Protein AF-A0A2G6D2Z8-F1 (afdb_monomer_lite)

Secondary structure (DSSP, 8-state):
----------HHHHHHHHHHHHHHSS-TT---GGGGGGGGGSEEEEEE-TTS-EEEEEEEEEEETTEEEEEEEEE-TTS-EEEEEEEES--

Structure (mmCIF, N/CA/C/O backbone):
data_AF-A0A2G6D2Z8-F1
#
_entry.id   AF-A0A2G6D2Z8-F1
#
loop_
_atom_site.group_PDB
_atom_site.id
_atom_site.type_symbol
_atom_site.label_atom_id
_atom_site.label_alt_id
_atom_site.label_comp_id
_atom_site.label_asym_id
_atom_site.label_entity_id
_atom_site.label_seq_id
_atom_site.pdbx_PDB_ins_code
_atom_site.Cartn_x
_atom_site.Cartn_y
_atom_site.Cartn_z
_atom_site.occupancy
_atom_site.B_iso_or_equiv
_atom_site.auth_seq_id
_atom_site.auth_comp_id
_atom_site.auth_asym_id
_atom_site.auth_atom_id
_atom_site.pdbx_PDB_model_num
ATOM 1 N N . MET A 1 1 ? -36.574 35.821 17.835 1.00 34.34 1 MET A N 1
ATOM 2 C CA . MET A 1 1 ? -36.482 34.388 18.188 1.00 34.34 1 MET A CA 1
ATOM 3 C C . MET A 1 1 ? -36.006 33.615 16.961 1.00 34.34 1 MET A C 1
ATOM 5 O O . MET A 1 1 ? -36.637 33.731 15.923 1.00 34.34 1 MET A O 1
ATOM 9 N N . LEU A 1 2 ? -34.903 32.880 17.145 1.00 36.25 2 LEU A N 1
ATOM 10 C CA . LEU A 1 2 ? -34.257 31.831 16.333 1.00 36.25 2 LEU A CA 1
ATOM 11 C C . LEU A 1 2 ? -33.599 32.122 14.959 1.00 36.25 2 LEU A C 1
ATOM 13 O O . LEU A 1 2 ? -34.236 32.335 13.935 1.00 36.25 2 LEU A O 1
ATOM 17 N N . GLU A 1 3 ? -32.272 31.977 14.992 1.00 58.97 3 GLU A N 1
ATOM 18 C CA . GLU A 1 3 ? -31.264 31.837 13.935 1.00 58.97 3 GLU A CA 1
ATOM 19 C C . GLU A 1 3 ? -31.284 30.434 13.295 1.00 58.97 3 GLU A C 1
ATOM 21 O O . GLU A 1 3 ? -31.347 29.456 14.035 1.00 58.97 3 GLU A O 1
ATOM 26 N N . LEU A 1 4 ? -31.082 30.294 11.972 1.00 41.31 4 LEU A N 1
ATOM 27 C CA . LEU A 1 4 ? -30.510 29.064 11.384 1.00 41.31 4 LEU A CA 1
ATOM 28 C C . LEU A 1 4 ? -29.560 29.356 10.204 1.00 41.31 4 LEU A C 1
ATOM 30 O O . LEU A 1 4 ? -29.898 29.321 9.023 1.00 41.31 4 LEU A O 1
ATOM 34 N N . ARG A 1 5 ? -28.305 29.585 10.587 1.00 66.81 5 ARG A N 1
ATOM 35 C CA . ARG A 1 5 ? -27.062 29.580 9.807 1.00 66.81 5 ARG A CA 1
ATOM 36 C C . ARG A 1 5 ? -26.878 28.286 8.993 1.00 66.81 5 ARG A C 1
ATOM 38 O O . ARG A 1 5 ? -26.775 27.217 9.586 1.00 66.81 5 ARG A O 1
ATOM 45 N N . LYS A 1 6 ? -26.695 28.364 7.663 1.00 44.25 6 LYS A N 1
ATOM 46 C CA . LYS A 1 6 ? -26.074 27.277 6.862 1.00 44.25 6 LYS A CA 1
ATOM 47 C C . LYS A 1 6 ? -25.191 27.793 5.713 1.00 44.25 6 LYS A C 1
ATOM 49 O O . LYS A 1 6 ? -25.666 28.204 4.661 1.00 44.25 6 LYS A O 1
ATOM 54 N N . ARG A 1 7 ? -23.872 27.685 5.894 1.00 50.31 7 ARG A N 1
ATOM 55 C CA . ARG A 1 7 ? -22.829 27.556 4.850 1.00 50.31 7 ARG A CA 1
ATOM 56 C C . ARG A 1 7 ? -21.739 26.621 5.421 1.00 50.31 7 ARG A C 1
ATOM 58 O O . ARG A 1 7 ? -21.563 26.671 6.637 1.00 50.31 7 ARG A O 1
ATOM 65 N N . PRO A 1 8 ? -20.994 25.815 4.619 1.00 52.25 8 PRO A N 1
ATOM 66 C CA . PRO A 1 8 ? -20.378 26.288 3.374 1.00 52.25 8 PRO A CA 1
ATOM 67 C C . PRO A 1 8 ? -20.251 25.307 2.183 1.00 52.25 8 PRO A C 1
ATOM 69 O O . PRO A 1 8 ? -20.058 24.102 2.314 1.00 52.25 8 PRO A O 1
ATOM 72 N N . ARG A 1 9 ? -20.193 25.901 0.981 1.00 55.06 9 ARG A N 1
ATOM 73 C CA . ARG A 1 9 ? -19.667 25.322 -0.270 1.00 55.06 9 ARG A CA 1
ATOM 74 C C . ARG A 1 9 ? -18.138 25.098 -0.173 1.00 55.06 9 ARG A C 1
ATOM 76 O O . ARG A 1 9 ? -17.382 25.833 -0.795 1.00 55.06 9 ARG A O 1
ATOM 83 N N . LYS A 1 10 ? -17.657 24.148 0.643 1.00 50.25 10 LYS A N 1
ATOM 84 C CA . LYS A 1 10 ? -16.206 23.836 0.782 1.00 50.25 10 LYS A CA 1
ATOM 85 C C . LYS A 1 10 ? -15.774 22.451 0.272 1.00 50.25 10 LYS A C 1
ATOM 87 O O . LYS A 1 10 ? -14.582 22.218 0.127 1.00 50.25 10 LYS A O 1
ATOM 92 N N . SER A 1 11 ? -16.714 21.566 -0.057 1.00 59.44 11 SER A N 1
ATOM 93 C CA . SER A 1 11 ? -16.426 20.160 -0.397 1.00 59.44 11 SER A CA 1
ATOM 94 C C . SER A 1 11 ? -15.810 19.963 -1.798 1.00 59.44 11 SER A C 1
ATOM 96 O O . SER A 1 11 ? -14.798 19.283 -1.951 1.00 59.44 11 SER A O 1
ATOM 98 N N . TRP A 1 12 ? -16.347 20.624 -2.827 1.00 53.91 12 TRP A N 1
ATOM 99 C CA . TRP A 1 12 ? -15.956 20.369 -4.223 1.00 53.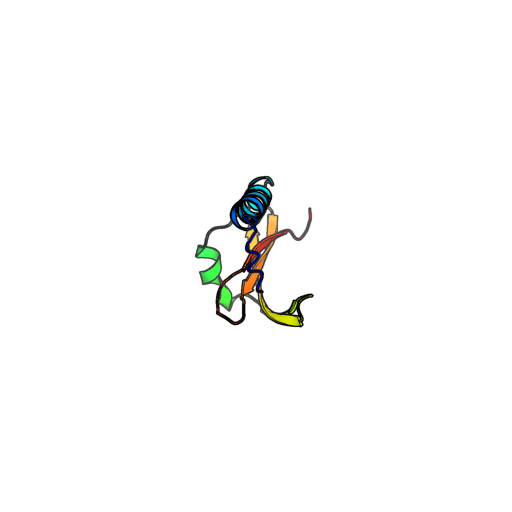91 12 TRP A CA 1
ATOM 100 C C . TRP A 1 12 ? -14.542 20.844 -4.583 1.00 53.91 12 TRP A C 1
ATOM 102 O O . TRP A 1 12 ? -13.785 20.119 -5.224 1.00 53.91 12 TRP A O 1
ATOM 112 N N . LEU A 1 13 ? -14.155 22.040 -4.131 1.00 53.50 13 LEU A N 1
ATOM 113 C CA . LEU A 1 13 ? -12.833 22.614 -4.406 1.00 53.50 13 LEU A CA 1
ATOM 114 C C . LEU A 1 13 ? -11.710 21.855 -3.689 1.00 53.50 13 LEU A C 1
ATOM 116 O O . LEU A 1 13 ? -10.661 21.631 -4.283 1.00 53.50 13 LEU A O 1
ATOM 120 N N . GLN A 1 14 ? -11.931 21.408 -2.448 1.00 57.72 14 GLN A N 1
ATOM 121 C CA . GLN A 1 14 ? -10.935 20.619 -1.714 1.00 57.72 14 GLN A CA 1
ATOM 122 C C . GLN A 1 14 ? -10.707 19.251 -2.362 1.00 57.72 14 GLN A C 1
ATOM 124 O O . GLN A 1 14 ? -9.559 18.838 -2.528 1.00 57.72 14 GLN A O 1
ATOM 129 N N . ASN A 1 15 ? -11.780 18.588 -2.803 1.00 59.94 15 ASN A N 1
ATOM 130 C CA . ASN A 1 15 ? -11.675 17.322 -3.526 1.00 59.94 15 ASN A CA 1
ATOM 131 C C . ASN A 1 15 ? -10.962 17.488 -4.873 1.00 59.94 15 ASN A C 1
ATOM 133 O O . ASN A 1 15 ? -10.103 16.679 -5.212 1.00 59.94 15 ASN A O 1
ATOM 137 N N . LEU A 1 16 ? -11.229 18.574 -5.603 1.00 50.16 16 LEU A N 1
ATOM 138 C CA . LEU A 1 16 ? -10.540 18.860 -6.861 1.00 50.16 16 LEU A CA 1
ATOM 139 C C . LEU A 1 16 ? -9.048 19.174 -6.656 1.00 50.16 16 LEU A C 1
ATOM 141 O O . LEU A 1 16 ? -8.218 18.732 -7.443 1.00 50.16 16 LEU A O 1
ATOM 145 N N . ILE A 1 17 ? -8.690 19.898 -5.591 1.00 64.69 17 ILE A N 1
ATOM 146 C CA . ILE A 1 17 ? -7.289 20.173 -5.229 1.00 64.69 17 ILE A CA 1
ATOM 147 C C . ILE A 1 17 ? -6.561 18.874 -4.859 1.00 64.69 17 ILE A C 1
ATOM 149 O O . ILE A 1 17 ? -5.421 18.672 -5.272 1.00 64.69 17 ILE A O 1
ATOM 153 N N . ARG A 1 18 ? -7.222 17.970 -4.127 1.00 58.25 18 ARG A N 1
ATOM 154 C CA . ARG A 1 18 ? -6.692 16.639 -3.797 1.00 58.25 18 ARG A CA 1
ATOM 155 C C . ARG A 1 18 ? -6.455 15.795 -5.052 1.00 58.25 18 ARG A C 1
ATOM 157 O O . ARG A 1 18 ? -5.364 15.255 -5.198 1.00 58.25 18 ARG A O 1
ATOM 164 N N . LEU A 1 19 ? -7.431 15.731 -5.960 1.00 59.59 19 LEU A N 1
ATOM 165 C CA . LEU A 1 19 ? -7.300 15.005 -7.229 1.00 59.59 19 LEU A CA 1
ATOM 166 C C . LEU A 1 19 ? -6.172 15.587 -8.090 1.00 59.59 19 LEU A C 1
ATOM 168 O O . LEU A 1 19 ? -5.324 14.851 -8.580 1.00 59.59 19 LEU A O 1
ATOM 172 N N . LYS A 1 20 ? -6.090 16.918 -8.201 1.00 58.72 20 LYS A N 1
ATOM 173 C CA . LYS A 1 20 ? -5.015 17.583 -8.949 1.00 58.72 20 LYS A CA 1
ATOM 174 C C . LYS A 1 20 ? -3.629 17.322 -8.356 1.00 58.72 20 LYS A C 1
ATOM 176 O O . LYS A 1 20 ? -2.700 17.129 -9.128 1.00 58.72 20 LYS A O 1
ATOM 181 N N . ARG A 1 21 ? -3.481 17.250 -7.026 1.00 59.22 21 ARG A N 1
ATOM 182 C CA . ARG A 1 21 ? -2.206 16.867 -6.386 1.00 59.22 21 ARG A CA 1
ATOM 183 C C . ARG A 1 21 ? -1.793 15.436 -6.727 1.00 59.22 21 ARG A C 1
ATOM 185 O O . ARG A 1 21 ? -0.629 15.223 -7.023 1.00 59.22 21 ARG A O 1
ATOM 192 N N . GLN A 1 22 ? -2.739 14.496 -6.749 1.00 56.91 22 GLN A N 1
ATOM 193 C CA . GLN A 1 22 ? -2.477 13.104 -7.145 1.00 56.91 22 GLN A CA 1
ATOM 194 C C . GLN A 1 22 ? -2.105 12.964 -8.632 1.00 56.91 22 GLN A C 1
ATOM 196 O O . GLN A 1 22 ? -1.424 12.015 -9.004 1.00 56.91 22 GLN A O 1
ATOM 201 N N . MET A 1 23 ? -2.557 13.895 -9.481 1.00 55.47 23 MET A N 1
ATOM 202 C CA . MET A 1 23 ? -2.296 13.893 -10.927 1.00 55.47 23 MET A CA 1
ATOM 203 C C . MET A 1 23 ? -1.044 14.681 -11.345 1.00 55.47 23 MET A C 1
ATOM 205 O O . MET A 1 23 ? -0.542 14.463 -12.443 1.00 55.47 23 MET A O 1
ATOM 209 N N . GLN A 1 24 ? -0.569 15.630 -10.531 1.00 52.59 24 GLN A N 1
ATOM 210 C CA . GLN A 1 24 ? 0.487 16.575 -10.930 1.00 52.59 24 GLN A CA 1
ATOM 211 C C . GLN A 1 24 ? 1.914 16.050 -10.800 1.00 52.59 24 GLN A C 1
ATOM 213 O O . GLN A 1 24 ? 2.827 16.668 -11.343 1.00 52.59 24 GLN A O 1
ATOM 218 N N . GLN A 1 25 ? 2.138 14.941 -10.112 1.00 48.34 25 GLN A N 1
ATOM 219 C CA . GLN A 1 25 ? 3.462 14.341 -10.057 1.00 48.34 25 GLN A CA 1
ATOM 220 C C . GLN A 1 25 ? 3.522 13.179 -11.052 1.00 48.34 25 GLN A C 1
ATOM 222 O O . GLN A 1 25 ? 2.508 12.562 -11.380 1.00 48.34 25 GLN A O 1
ATOM 227 N N . GLY A 1 26 ? 4.725 12.861 -11.536 1.00 56.12 26 GLY A N 1
ATOM 228 C CA . GLY A 1 26 ? 5.064 11.592 -12.193 1.00 56.12 26 GLY A CA 1
ATOM 229 C C . GLY A 1 26 ? 4.948 10.427 -11.207 1.00 56.12 26 GLY A C 1
ATOM 230 O O . GLY A 1 26 ? 5.856 9.617 -11.058 1.00 56.12 26 GLY A O 1
ATOM 231 N N . ASP A 1 27 ? 3.818 10.401 -10.517 1.00 70.19 27 ASP A N 1
ATOM 232 C CA . ASP A 1 27 ? 3.638 9.953 -9.167 1.00 70.19 27 ASP A CA 1
ATOM 233 C C . ASP A 1 27 ? 3.301 8.494 -9.217 1.00 70.19 27 ASP A C 1
ATOM 235 O O . ASP A 1 27 ? 2.414 8.037 -9.948 1.00 70.19 27 ASP A O 1
ATOM 239 N N . PHE A 1 28 ? 3.990 7.744 -8.394 1.00 80.50 28 PHE A N 1
ATOM 240 C CA . PHE A 1 28 ? 3.835 6.317 -8.278 1.00 80.50 28 PHE A CA 1
ATOM 241 C C . PHE A 1 28 ? 2.435 5.877 -7.779 1.00 80.50 28 PHE A C 1
ATOM 243 O O . PHE A 1 28 ? 2.253 4.726 -7.414 1.00 80.50 28 PHE A O 1
ATOM 250 N N . HIS A 1 29 ? 1.422 6.747 -7.802 1.00 83.38 29 HIS A N 1
ATOM 251 C CA . HIS A 1 29 ? 0.008 6.483 -7.532 1.00 83.38 29 HIS A CA 1
ATOM 252 C C . HIS A 1 29 ? -0.765 5.889 -8.733 1.00 83.38 29 HIS A C 1
ATOM 254 O O . HIS A 1 29 ? -1.882 5.407 -8.569 1.00 83.38 29 HIS A O 1
ATOM 260 N N . SER A 1 30 ? -0.195 5.902 -9.946 1.00 83.62 30 SER A N 1
ATOM 261 C CA . SER A 1 30 ? -0.903 5.521 -11.190 1.00 83.62 30 SER A CA 1
ATOM 262 C C . SER A 1 30 ? -0.716 4.057 -11.639 1.00 83.62 30 SER A C 1
ATOM 264 O O . SER A 1 30 ? -0.780 3.777 -12.833 1.00 83.62 30 SER A O 1
ATOM 266 N N . PHE A 1 31 ? -0.409 3.115 -10.742 1.00 85.19 31 PHE A N 1
ATOM 267 C CA . PHE A 1 31 ? -0.232 1.703 -11.128 1.00 85.19 31 PHE A CA 1
ATOM 268 C C . PHE A 1 31 ? -1.581 0.983 -11.333 1.00 85.19 31 PHE A C 1
ATOM 270 O O . PHE A 1 31 ? -2.595 1.380 -10.744 1.00 85.19 31 PHE A O 1
ATOM 277 N N . PRO A 1 32 ? -1.632 -0.078 -12.162 1.00 87.94 32 PRO A N 1
ATOM 278 C CA . PRO A 1 32 ? -2.886 -0.743 -12.505 1.00 87.94 32 PRO A CA 1
ATOM 279 C C . PRO A 1 32 ? -3.528 -1.455 -11.307 1.00 87.94 32 PRO A C 1
ATOM 281 O O . PRO A 1 32 ? -2.858 -1.898 -10.376 1.00 87.94 32 PRO A O 1
ATOM 284 N N . GLU A 1 33 ? -4.853 -1.603 -11.351 1.00 86.62 33 GLU A N 1
ATOM 285 C CA . GLU A 1 33 ? -5.628 -2.330 -10.332 1.00 86.62 33 GLU A CA 1
ATOM 286 C C . GLU A 1 33 ? -5.256 -3.821 -10.250 1.00 86.62 33 GLU A C 1
ATOM 288 O O . GLU A 1 33 ? -5.453 -4.438 -9.204 1.00 86.62 33 GLU A O 1
ATOM 293 N N . SER A 1 34 ? -4.670 -4.389 -11.313 1.00 89.25 34 SER A N 1
ATOM 294 C CA . SER A 1 34 ? -4.188 -5.777 -11.351 1.00 89.25 34 SER A CA 1
ATOM 295 C C . SER A 1 34 ? -3.146 -6.084 -10.275 1.00 89.25 34 SER A C 1
ATOM 297 O O . SER A 1 34 ? -3.039 -7.233 -9.858 1.00 89.25 34 SER A O 1
ATOM 299 N N . VAL A 1 35 ? -2.446 -5.071 -9.746 1.00 90.00 35 VAL A N 1
ATOM 300 C CA . VAL A 1 35 ? -1.517 -5.230 -8.614 1.00 90.00 35 VAL A CA 1
ATOM 301 C C . VAL A 1 35 ? -2.210 -5.839 -7.383 1.00 90.00 35 VAL A C 1
ATOM 303 O O . VAL A 1 35 ? -1.581 -6.577 -6.631 1.00 90.00 35 VAL A O 1
ATOM 306 N N . LYS A 1 36 ? -3.522 -5.620 -7.198 1.00 87.25 36 LYS A N 1
ATOM 307 C CA . LYS A 1 36 ? -4.292 -6.231 -6.096 1.00 87.25 36 LYS A CA 1
ATOM 308 C C . LYS A 1 36 ? -4.336 -7.760 -6.163 1.00 87.25 36 LYS A C 1
ATOM 310 O O . LYS A 1 36 ? -4.473 -8.397 -5.126 1.00 87.25 36 LYS A O 1
ATOM 315 N N . GLY A 1 37 ? -4.194 -8.349 -7.353 1.00 91.38 37 GLY A N 1
ATOM 316 C CA . GLY A 1 37 ? -4.144 -9.805 -7.521 1.00 91.38 37 GLY A CA 1
ATOM 317 C C . GLY A 1 37 ? -2.925 -10.455 -6.860 1.00 91.38 37 GLY A C 1
ATOM 318 O O . GLY A 1 37 ? -2.929 -11.655 -6.634 1.00 91.38 37 GLY A O 1
ATOM 319 N N . PHE A 1 38 ? -1.910 -9.664 -6.503 1.00 92.75 38 PHE A N 1
ATOM 320 C CA . PHE A 1 38 ? -0.689 -10.122 -5.837 1.00 92.75 38 PHE A CA 1
ATOM 321 C C . PHE A 1 38 ? -0.714 -9.884 -4.320 1.00 92.75 38 PHE A C 1
ATOM 323 O O . PHE A 1 38 ? 0.330 -9.930 -3.673 1.00 92.75 38 PHE A O 1
ATOM 330 N N . GLN A 1 39 ? -1.885 -9.599 -3.735 1.00 92.06 39 GLN A N 1
ATOM 331 C CA . GLN A 1 39 ? -2.017 -9.312 -2.302 1.00 92.06 39 GLN A CA 1
ATOM 332 C C . GLN A 1 39 ? -1.448 -10.418 -1.400 1.00 92.06 39 GLN A C 1
ATOM 334 O O . GLN A 1 39 ? -0.891 -10.100 -0.353 1.00 92.06 39 GLN A O 1
ATOM 339 N N . ASP A 1 40 ? -1.519 -11.682 -1.828 1.00 94.38 40 ASP A N 1
ATOM 340 C CA . ASP A 1 40 ? -1.041 -12.840 -1.060 1.00 94.38 40 ASP A CA 1
ATOM 341 C C . ASP A 1 40 ? 0.491 -12.879 -0.934 1.00 94.38 40 ASP A C 1
ATOM 343 O O . ASP A 1 40 ? 1.027 -13.497 -0.018 1.00 94.38 40 ASP A O 1
ATOM 347 N N . ALA A 1 41 ? 1.208 -12.181 -1.821 1.00 93.75 41 ALA A N 1
ATOM 348 C CA . ALA A 1 41 ? 2.655 -11.985 -1.726 1.00 93.75 41 ALA A CA 1
ATOM 349 C C . ALA A 1 41 ? 3.036 -10.788 -0.831 1.00 93.75 41 ALA A C 1
ATOM 351 O O . ALA A 1 41 ? 4.218 -10.521 -0.607 1.00 93.75 41 ALA A O 1
ATOM 352 N N . GLY A 1 42 ? 2.046 -10.020 -0.370 1.00 94.06 42 GLY A N 1
ATOM 353 C CA . GLY A 1 42 ? 2.244 -8.817 0.419 1.00 94.06 42 GLY A CA 1
ATOM 354 C C . GLY A 1 42 ? 2.198 -9.052 1.925 1.00 94.06 42 GLY A C 1
ATOM 355 O O . GLY A 1 42 ? 1.744 -10.076 2.431 1.00 94.06 42 GLY A O 1
ATOM 356 N N . LYS A 1 43 ? 2.646 -8.042 2.668 1.00 97.19 43 LYS A N 1
ATOM 357 C CA . LYS A 1 43 ? 2.562 -7.991 4.127 1.00 97.19 43 LYS A CA 1
ATOM 358 C C . LYS A 1 43 ? 1.455 -7.036 4.549 1.00 97.19 43 LYS A C 1
ATOM 360 O O . LYS A 1 43 ? 1.456 -5.870 4.153 1.00 97.19 43 LYS A O 1
ATOM 365 N N . VAL A 1 44 ? 0.551 -7.510 5.403 1.00 96.31 44 VAL A N 1
ATOM 366 C CA . VAL A 1 44 ? -0.469 -6.670 6.045 1.00 96.31 44 VAL A CA 1
ATOM 367 C C . VAL A 1 44 ? 0.030 -6.206 7.412 1.00 96.31 44 VAL A C 1
ATOM 369 O O . VAL A 1 44 ? 0.596 -6.977 8.186 1.00 96.31 44 VAL A O 1
ATOM 372 N N . SER A 1 45 ? -0.180 -4.930 7.720 1.00 97.31 45 SER A N 1
ATOM 373 C CA . SER A 1 45 ? 0.119 -4.317 9.015 1.00 97.31 45 SER A CA 1
ATOM 374 C C . SER A 1 45 ? -1.002 -3.365 9.432 1.00 97.31 45 SER A C 1
ATOM 376 O O . SER A 1 45 ? -1.781 -2.912 8.596 1.00 97.31 45 SER A O 1
ATOM 378 N N . LYS A 1 46 ? -1.099 -3.059 10.730 1.00 96.62 46 LYS A N 1
ATOM 379 C CA . LYS A 1 46 ? -2.051 -2.070 11.251 1.00 96.62 46 LYS A CA 1
ATOM 380 C C . LYS A 1 46 ? -1.380 -0.699 11.324 1.00 96.62 46 LYS A C 1
ATOM 382 O O . LYS A 1 46 ? -0.269 -0.581 11.835 1.00 96.62 46 LYS A O 1
ATOM 387 N N . LEU A 1 47 ? -2.071 0.338 10.862 1.00 93.94 47 LEU A N 1
ATOM 388 C CA . LEU A 1 47 ? -1.638 1.733 10.933 1.00 93.94 47 LEU A CA 1
ATOM 389 C C . LEU A 1 47 ? -2.685 2.545 11.702 1.00 93.94 47 LEU A C 1
ATOM 391 O O . LEU A 1 47 ? -3.838 2.600 11.283 1.00 93.94 47 LEU A O 1
ATOM 395 N N . LYS A 1 48 ? -2.298 3.203 12.799 1.00 94.88 48 LYS A N 1
ATOM 396 C CA . LYS A 1 48 ? -3.166 4.173 13.483 1.00 94.88 48 LYS A CA 1
ATOM 397 C C . LYS A 1 48 ? -2.939 5.558 12.879 1.00 94.88 48 LYS A C 1
ATOM 399 O O . LYS A 1 48 ? -1.828 6.079 12.944 1.00 94.88 48 LYS A O 1
ATOM 404 N N . GLY A 1 49 ? -3.972 6.129 12.264 1.00 88.75 49 GLY A N 1
ATOM 405 C CA . GLY A 1 49 ? -3.920 7.479 11.709 1.00 88.75 49 GLY A CA 1
ATOM 406 C C 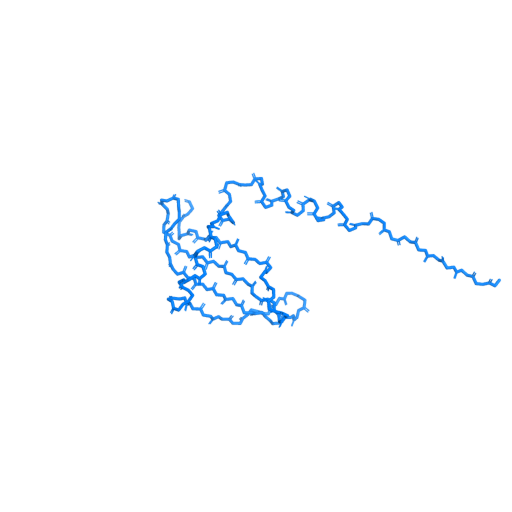. GLY A 1 49 ? -3.867 8.553 12.797 1.00 88.75 49 GLY A C 1
ATOM 407 O O . GLY A 1 49 ? -4.160 8.292 13.965 1.00 88.75 49 GLY A O 1
ATOM 408 N N . GLY A 1 50 ? -3.531 9.788 12.409 1.00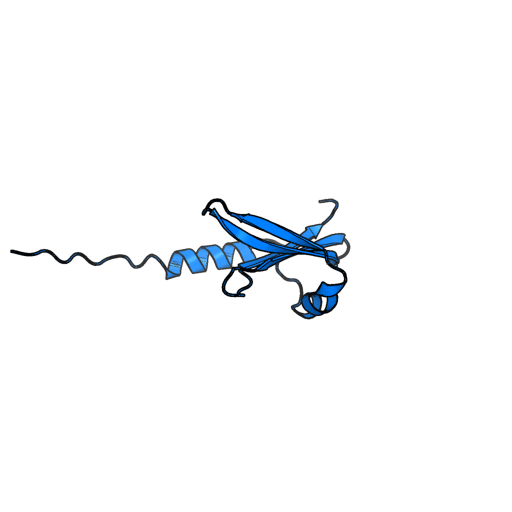 90.31 50 GLY A N 1
ATOM 409 C CA . GLY A 1 50 ? -3.571 10.945 13.318 1.00 90.31 50 GLY A CA 1
ATOM 410 C C . GLY A 1 50 ? -4.981 11.277 13.829 1.00 90.31 50 GLY A C 1
ATOM 411 O O . GLY A 1 50 ? -5.129 11.967 14.829 1.00 90.31 50 GLY A O 1
ATOM 412 N N . ASP A 1 51 ? -6.008 10.737 13.172 1.00 90.94 51 ASP A N 1
ATOM 413 C CA . ASP A 1 51 ? -7.416 10.763 13.576 1.00 90.94 51 ASP A CA 1
ATOM 414 C C . ASP A 1 51 ? -7.785 9.672 14.598 1.00 90.94 51 ASP A C 1
ATOM 416 O O . ASP A 1 51 ? -8.936 9.566 15.011 1.00 90.94 51 ASP A O 1
ATOM 420 N N . GLY A 1 52 ? -6.824 8.839 15.004 1.00 94.38 52 GLY A N 1
ATOM 421 C CA . GLY A 1 52 ? -7.031 7.733 15.932 1.00 94.38 52 GLY A CA 1
ATOM 422 C C . GLY A 1 52 ? -7.621 6.470 15.299 1.00 94.38 52 GLY A C 1
ATOM 423 O O . GLY A 1 52 ? -7.699 5.450 15.986 1.00 94.38 52 GLY A O 1
ATOM 424 N N . VAL A 1 53 ? -7.977 6.499 14.011 1.00 94.00 53 VAL A N 1
ATOM 425 C CA . VAL A 1 53 ? -8.581 5.365 13.300 1.00 94.00 53 VAL A CA 1
ATOM 426 C C . VAL A 1 53 ? -7.502 4.368 12.884 1.00 94.00 53 VAL A C 1
ATOM 428 O O . VAL A 1 53 ? -6.486 4.734 12.286 1.00 94.00 53 VAL A O 1
ATOM 431 N N . VAL A 1 54 ? -7.730 3.091 13.194 1.00 96.06 54 VAL A N 1
ATOM 432 C CA . VAL A 1 54 ? -6.853 1.982 12.798 1.00 96.06 54 VAL A CA 1
ATOM 433 C C . VAL A 1 54 ? -7.247 1.480 11.412 1.00 96.06 54 VAL A C 1
ATOM 435 O O . VAL A 1 54 ? -8.411 1.183 11.164 1.00 96.06 54 VAL A O 1
ATOM 438 N N . ARG A 1 55 ? -6.260 1.371 10.524 1.00 96.56 55 ARG A N 1
ATOM 439 C CA . ARG A 1 55 ? -6.402 0.971 9.120 1.00 96.56 55 ARG A CA 1
ATOM 440 C C . ARG A 1 55 ? -5.495 -0.204 8.802 1.00 96.56 55 ARG A C 1
ATOM 442 O O . ARG A 1 55 ? -4.453 -0.374 9.441 1.00 96.56 55 ARG A O 1
ATOM 449 N N . ASP A 1 56 ? -5.860 -0.963 7.779 1.00 96.81 56 ASP A N 1
ATOM 450 C CA . ASP A 1 56 ? -4.993 -2.003 7.234 1.00 96.81 56 ASP A CA 1
ATOM 451 C C . ASP A 1 56 ? -4.082 -1.403 6.172 1.00 96.81 56 ASP A C 1
ATOM 453 O O . ASP A 1 56 ? -4.551 -0.790 5.215 1.00 96.81 56 ASP A O 1
ATOM 457 N N . LYS A 1 57 ? -2.774 -1.589 6.333 1.00 96.69 57 LYS A N 1
ATOM 458 C CA . LYS A 1 57 ? -1.772 -1.255 5.327 1.00 96.69 57 LYS A CA 1
ATOM 459 C C . LYS A 1 57 ? -1.243 -2.540 4.706 1.00 96.69 57 LYS A C 1
ATOM 461 O O . LYS A 1 57 ? -0.653 -3.358 5.410 1.00 96.69 57 LYS A O 1
ATOM 466 N N . LEU A 1 58 ? -1.423 -2.686 3.399 1.00 96.50 58 LEU A N 1
ATOM 467 C CA . LEU A 1 58 ? -0.850 -3.766 2.602 1.00 96.50 58 LEU A CA 1
ATOM 468 C C . LEU A 1 58 ? 0.374 -3.241 1.851 1.00 96.50 58 LEU A C 1
ATOM 470 O O . LEU A 1 58 ? 0.297 -2.211 1.181 1.00 96.50 58 LEU A O 1
ATOM 474 N N . GLU A 1 59 ? 1.486 -3.961 1.955 1.00 97.31 59 GLU A N 1
ATOM 475 C CA . GLU A 1 59 ? 2.721 -3.688 1.224 1.00 97.31 59 GLU A CA 1
ATOM 476 C C . GLU A 1 59 ? 3.075 -4.894 0.353 1.00 97.31 59 GLU A C 1
ATOM 478 O O . GLU A 1 59 ? 3.370 -5.965 0.880 1.00 97.31 59 GLU A O 1
ATOM 483 N N . ILE A 1 60 ? 3.055 -4.726 -0.969 1.00 97.38 60 ILE A N 1
ATOM 484 C CA . ILE A 1 60 ? 3.399 -5.781 -1.933 1.00 97.38 60 ILE A CA 1
ATOM 485 C C . ILE A 1 60 ? 4.760 -5.442 -2.551 1.00 97.38 60 ILE A C 1
ATOM 487 O O . ILE A 1 60 ? 4.863 -4.392 -3.190 1.00 97.38 60 ILE A O 1
ATOM 491 N N . PRO A 1 61 ? 5.808 -6.266 -2.383 1.00 96.75 61 PRO A N 1
ATOM 492 C CA . PRO A 1 61 ? 7.085 -6.029 -3.051 1.00 96.75 61 PRO A CA 1
ATOM 493 C C . PRO A 1 61 ? 6.931 -6.154 -4.573 1.00 96.75 61 PRO A C 1
ATOM 495 O O . PRO A 1 61 ? 6.161 -6.977 -5.065 1.00 96.75 61 PRO A O 1
ATOM 498 N N . GLY A 1 62 ? 7.661 -5.343 -5.337 1.00 94.56 62 GLY A N 1
ATOM 499 C CA . GLY A 1 62 ? 7.652 -5.448 -6.793 1.00 94.56 62 GLY A CA 1
ATOM 500 C C . GLY A 1 62 ? 8.365 -4.305 -7.501 1.00 94.56 62 GLY A C 1
ATOM 501 O O . GLY A 1 62 ? 8.979 -3.443 -6.876 1.00 94.56 62 GLY A O 1
ATOM 502 N N . GLY A 1 63 ? 8.277 -4.302 -8.829 1.00 93.38 63 GLY A N 1
ATOM 503 C CA . GLY A 1 63 ? 8.864 -3.269 -9.676 1.00 93.38 63 GLY A CA 1
ATOM 504 C C . GLY A 1 63 ? 7.807 -2.434 -10.390 1.00 93.38 63 GLY A C 1
ATOM 505 O O . GLY A 1 63 ? 6.794 -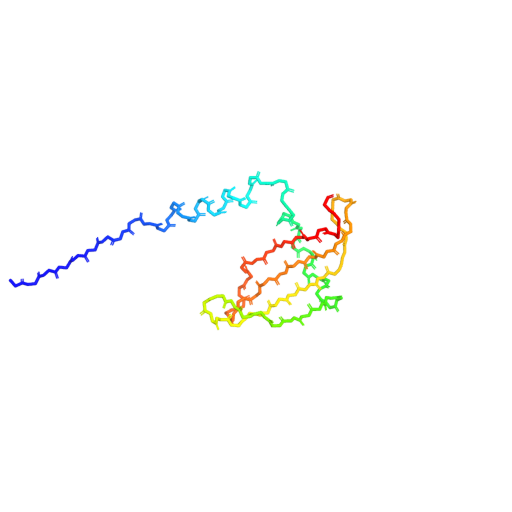2.961 -10.850 1.00 93.38 63 GLY A O 1
ATOM 506 N N . TYR A 1 64 ? 8.047 -1.132 -10.526 1.00 92.50 64 TYR A N 1
ATOM 507 C CA . TYR A 1 64 ? 7.192 -0.242 -11.305 1.00 92.50 64 TYR A CA 1
ATOM 508 C C . TYR A 1 64 ? 8.019 0.839 -12.003 1.00 92.50 64 TYR A C 1
ATOM 510 O O . TYR A 1 64 ? 8.872 1.480 -11.392 1.00 92.50 64 TYR A O 1
ATOM 518 N N . ARG A 1 65 ? 7.772 1.034 -13.307 1.00 89.50 65 ARG A N 1
ATOM 519 C CA . ARG A 1 65 ? 8.475 2.017 -14.159 1.00 89.50 65 ARG A CA 1
ATOM 520 C C . ARG A 1 65 ? 10.009 1.930 -14.064 1.00 89.50 65 ARG A C 1
ATOM 522 O O . ARG A 1 65 ? 10.686 2.945 -13.944 1.00 89.50 65 ARG A O 1
ATOM 529 N N . GLY A 1 66 ? 10.548 0.709 -14.091 1.00 90.56 66 GLY A N 1
ATOM 530 C CA . GLY A 1 66 ? 11.995 0.460 -14.051 1.00 90.56 66 GLY A CA 1
ATOM 531 C C . GLY A 1 66 ? 12.645 0.623 -12.673 1.00 90.56 66 GLY A C 1
ATOM 532 O O . GLY A 1 66 ? 13.867 0.623 -12.587 1.00 90.56 66 GLY A O 1
ATOM 533 N N . ARG A 1 67 ? 11.857 0.762 -11.600 1.00 92.00 67 ARG A N 1
ATOM 534 C CA . ARG A 1 67 ? 12.355 0.847 -10.221 1.00 92.00 67 ARG A CA 1
ATOM 535 C C . ARG A 1 67 ? 11.855 -0.328 -9.401 1.00 92.00 67 ARG A C 1
ATOM 537 O O . ARG A 1 67 ? 10.696 -0.706 -9.538 1.00 92.00 67 ARG A O 1
ATOM 544 N N . GLU A 1 68 ? 12.697 -0.854 -8.523 1.00 95.81 68 GLU A N 1
ATOM 545 C CA . GLU A 1 68 ? 12.293 -1.810 -7.490 1.00 95.81 68 GLU A CA 1
ATOM 546 C C . GLU A 1 68 ? 11.760 -1.078 -6.262 1.00 95.81 68 GLU A C 1
ATOM 548 O O . GLU A 1 68 ? 12.219 0.016 -5.926 1.00 95.81 68 GLU A O 1
ATOM 553 N N . GLY A 1 69 ? 10.786 -1.675 -5.585 1.00 95.75 69 GLY A N 1
ATOM 554 C CA . GLY A 1 69 ? 10.112 -1.044 -4.468 1.00 95.75 69 GLY A CA 1
ATOM 555 C C . GLY A 1 69 ? 8.966 -1.878 -3.926 1.00 95.75 69 GLY A C 1
ATOM 556 O O . GLY A 1 69 ? 8.989 -3.111 -3.933 1.00 95.75 69 GLY A O 1
ATOM 557 N N . LYS A 1 70 ? 7.942 -1.179 -3.450 1.00 96.62 70 LYS A N 1
ATOM 558 C CA . LYS A 1 70 ? 6.720 -1.791 -2.939 1.00 96.62 70 LYS A CA 1
ATOM 559 C C . LYS A 1 70 ? 5.489 -0.979 -3.294 1.00 96.62 70 LYS A C 1
ATOM 561 O O . LYS A 1 70 ? 5.523 0.247 -3.285 1.00 96.62 70 LYS A O 1
ATOM 566 N N . PHE A 1 71 ? 4.389 -1.666 -3.556 1.00 95.94 71 PHE A N 1
ATOM 567 C CA . PHE A 1 71 ? 3.066 -1.076 -3.691 1.00 95.94 71 PHE A CA 1
ATOM 568 C C . PHE A 1 71 ? 2.409 -1.011 -2.315 1.00 95.94 71 PHE A C 1
ATOM 570 O O . PHE A 1 71 ? 2.255 -2.031 -1.648 1.00 95.94 71 PHE A O 1
ATOM 577 N N . GLU A 1 72 ? 2.027 0.186 -1.891 1.00 95.56 72 GLU A N 1
ATOM 578 C CA . GLU A 1 72 ? 1.317 0.447 -0.647 1.00 95.56 72 GLU A CA 1
ATOM 579 C C . GLU A 1 72 ? -0.170 0.679 -0.926 1.00 95.56 72 GLU A C 1
ATOM 581 O O . GLU A 1 72 ? -0.546 1.495 -1.773 1.00 95.56 72 GLU A O 1
ATOM 586 N N . PHE A 1 73 ? -1.012 -0.006 -0.158 1.00 94.06 73 PHE A N 1
ATOM 587 C CA . PHE A 1 73 ? -2.448 0.230 -0.088 1.00 94.06 73 PHE A CA 1
ATOM 588 C C . PHE A 1 73 ? -2.835 0.495 1.362 1.00 94.06 73 PHE A C 1
ATOM 590 O O . PHE A 1 73 ? -2.328 -0.177 2.261 1.00 94.06 73 PHE A O 1
ATOM 597 N N . ILE A 1 74 ? -3.748 1.438 1.595 1.00 94.12 74 ILE A N 1
ATOM 598 C CA . ILE A 1 74 ? -4.371 1.630 2.911 1.00 94.12 74 ILE A CA 1
ATOM 599 C C . ILE A 1 74 ? -5.876 1.440 2.761 1.00 94.12 74 ILE A C 1
ATOM 601 O O . ILE A 1 74 ? -6.524 2.126 1.966 1.00 94.12 74 ILE A O 1
ATOM 605 N N . LYS A 1 75 ? -6.403 0.482 3.522 1.00 93.19 75 LYS A N 1
ATOM 606 C CA . LYS A 1 75 ? -7.813 0.118 3.576 1.00 93.19 75 LYS A CA 1
ATOM 607 C C . LYS A 1 75 ? -8.431 0.653 4.866 1.00 93.19 75 LYS A C 1
ATOM 609 O O . LYS A 1 75 ? -7.929 0.408 5.965 1.00 93.19 75 LYS A O 1
ATOM 614 N N . GLU A 1 76 ? -9.505 1.406 4.700 1.00 93.75 76 GLU A N 1
ATOM 615 C CA . GLU A 1 76 ? -10.334 1.938 5.775 1.00 93.75 76 GLU A CA 1
ATOM 616 C C . GLU A 1 76 ? -11.165 0.826 6.442 1.00 93.75 76 GLU A C 1
ATOM 618 O O . GLU A 1 76 ? -11.381 -0.232 5.838 1.00 93.75 76 GLU A O 1
ATOM 623 N N . PRO A 1 77 ? -11.680 1.047 7.668 1.00 93.00 77 PRO A N 1
ATOM 624 C CA . PRO A 1 77 ? -12.553 0.085 8.343 1.00 93.00 77 PRO A CA 1
ATOM 625 C C . PRO A 1 77 ? -13.821 -0.274 7.556 1.00 93.00 77 PRO A C 1
ATOM 627 O O . PRO A 1 77 ? -14.317 -1.390 7.675 1.00 93.00 77 PRO A O 1
ATOM 630 N N . ASP A 1 78 ? -14.330 0.648 6.734 1.00 90.56 78 ASP A N 1
ATOM 631 C CA . ASP A 1 78 ? -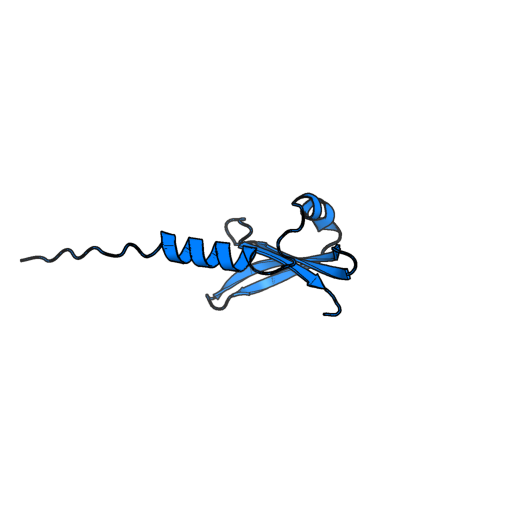15.489 0.428 5.854 1.00 90.56 78 ASP A CA 1
ATOM 632 C C . ASP A 1 78 ? -15.158 -0.400 4.598 1.00 90.56 78 ASP A C 1
ATOM 634 O O . ASP A 1 78 ? -16.030 -0.719 3.792 1.00 90.56 78 ASP A O 1
ATOM 638 N N . GLY A 1 79 ? -13.887 -0.762 4.432 1.00 86.88 79 GLY A N 1
ATOM 639 C CA . GLY A 1 79 ? -13.380 -1.553 3.328 1.00 86.88 79 GLY A CA 1
ATOM 640 C C . GLY A 1 79 ? -12.933 -0.754 2.106 1.00 86.88 79 GLY A C 1
ATOM 641 O O . GLY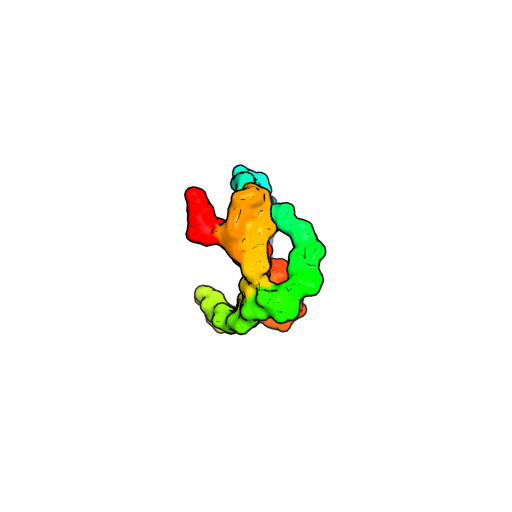 A 1 79 ? -12.376 -1.356 1.184 1.00 86.88 79 GLY A O 1
ATOM 642 N N . SER A 1 80 ? -13.114 0.569 2.094 1.00 87.06 80 SER A N 1
ATOM 643 C CA . SER A 1 80 ? -12.644 1.435 1.012 1.00 87.06 80 SER A CA 1
ATOM 644 C C . SER A 1 80 ? -11.115 1.574 1.014 1.00 87.06 80 SER A C 1
ATOM 646 O O . SER A 1 80 ? -10.465 1.511 2.055 1.00 87.06 80 SER A O 1
ATOM 648 N N . ILE A 1 81 ? -10.509 1.751 -0.165 1.00 86.94 81 ILE A N 1
ATOM 649 C CA . ILE A 1 81 ? -9.065 2.002 -0.296 1.00 86.94 81 ILE A CA 1
ATOM 650 C C . ILE A 1 81 ? -8.855 3.505 -0.475 1.00 86.94 81 ILE A C 1
ATOM 652 O O . ILE A 1 81 ? -9.261 4.072 -1.490 1.00 86.94 81 ILE A O 1
ATOM 656 N N . ASN A 1 82 ? -8.208 4.154 0.494 1.00 83.19 82 ASN A N 1
ATOM 657 C CA . ASN A 1 82 ? -8.008 5.609 0.491 1.00 83.19 82 ASN A CA 1
ATOM 658 C C . ASN A 1 82 ? -6.616 6.040 -0.022 1.00 83.19 82 ASN A C 1
ATOM 660 O O . ASN A 1 82 ? -6.414 7.214 -0.344 1.00 83.19 82 ASN A O 1
ATOM 664 N N . HIS A 1 83 ? -5.673 5.097 -0.120 1.00 87.69 83 HIS A N 1
ATOM 665 C CA . HIS A 1 83 ? -4.284 5.323 -0.513 1.00 87.69 83 HIS A CA 1
ATOM 666 C C . HIS A 1 83 ? -3.793 4.190 -1.412 1.00 87.69 83 HIS A C 1
ATOM 668 O O . HIS A 1 83 ? -3.999 3.016 -1.101 1.00 87.69 83 HIS A O 1
ATOM 674 N N . ARG A 1 84 ? -3.126 4.560 -2.509 1.00 90.94 84 ARG A N 1
ATOM 675 C CA . ARG A 1 84 ? -2.465 3.657 -3.457 1.00 90.94 84 ARG A CA 1
ATOM 676 C C . ARG A 1 84 ? -1.182 4.322 -3.935 1.00 90.94 84 ARG A C 1
ATOM 678 O O . ARG A 1 84 ? -1.273 5.279 -4.692 1.00 90.94 84 ARG A O 1
ATOM 685 N N . LEU A 1 85 ? -0.016 3.853 -3.506 1.00 92.88 85 LEU A N 1
ATOM 686 C CA . LEU A 1 85 ? 1.274 4.456 -3.865 1.00 92.88 85 LEU A CA 1
ATOM 687 C C . LEU A 1 85 ? 2.345 3.383 -4.034 1.00 92.88 85 LEU A C 1
ATOM 689 O O . LEU A 1 85 ? 2.533 2.557 -3.154 1.00 92.88 85 LEU A O 1
ATOM 693 N N . PHE A 1 86 ? 3.088 3.412 -5.131 1.00 93.75 86 PHE A N 1
ATOM 694 C CA . PHE A 1 86 ? 4.335 2.675 -5.234 1.00 93.75 86 PHE A CA 1
ATOM 695 C C . PHE A 1 86 ? 5.475 3.498 -4.614 1.00 93.75 86 PHE A C 1
ATOM 697 O O . PHE A 1 86 ? 5.628 4.687 -4.872 1.00 93.75 86 PHE A O 1
ATOM 704 N N . LYS A 1 87 ? 6.275 2.880 -3.753 1.00 93.38 87 LYS A N 1
ATOM 705 C CA . LYS A 1 87 ? 7.452 3.496 -3.147 1.00 93.38 87 LYS A CA 1
ATOM 706 C C . LYS A 1 87 ? 8.700 2.798 -3.666 1.00 93.38 87 LYS A C 1
ATOM 708 O O . LYS A 1 87 ? 8.887 1.629 -3.321 1.00 93.38 87 LYS A O 1
ATOM 713 N N . PRO A 1 88 ? 9.533 3.467 -4.481 1.00 93.50 88 PRO A N 1
ATOM 714 C CA . PRO A 1 88 ? 10.799 2.892 -4.903 1.00 93.50 88 PRO A CA 1
ATOM 715 C C . PRO A 1 88 ? 11.753 2.762 -3.707 1.00 93.50 88 PRO A C 1
ATOM 717 O O . PRO A 1 88 ? 11.712 3.564 -2.777 1.00 93.50 88 PRO A O 1
ATOM 720 N N . ASN A 1 89 ? 12.632 1.762 -3.742 1.00 91.88 89 ASN A N 1
ATOM 721 C CA . ASN A 1 89 ? 13.661 1.557 -2.717 1.00 91.88 89 ASN A CA 1
ATOM 722 C C . ASN A 1 89 ? 14.759 2.636 -2.763 1.00 91.88 89 ASN A C 1
ATOM 724 O O . ASN A 1 89 ? 15.435 2.866 -1.762 1.00 91.88 89 ASN A O 1
ATOM 728 N N . ARG A 1 90 ? 14.960 3.265 -3.929 1.00 80.44 90 ARG A N 1
ATOM 729 C CA . ARG A 1 90 ? 15.905 4.365 -4.172 1.00 80.44 90 ARG A CA 1
ATOM 730 C C . ARG A 1 90 ? 15.230 5.428 -5.047 1.00 80.44 90 ARG A C 1
ATOM 732 O O . ARG A 1 90 ? 14.531 5.067 -5.999 1.00 80.44 90 ARG A O 1
ATOM 739 N N . GLU A 1 91 ? 15.399 6.702 -4.696 1.00 60.69 91 GLU A N 1
ATOM 740 C CA . GLU A 1 91 ? 14.818 7.849 -5.421 1.00 60.69 91 GLU A CA 1
ATOM 741 C C . GLU A 1 91 ? 15.568 8.200 -6.707 1.00 60.69 91 GLU A C 1
ATOM 743 O O . GLU A 1 91 ? 16.813 8.092 -6.723 1.00 60.69 91 GLU A O 1
#

Foldseek 3Di:
DDDDDDDDPPPPVVVVVVVCVCVVDVFQQPDDPCVVVQQVQWDWDWDQDPVRFIWIWTWHWDDDPRFTFTWIWTAGPVGDTPDTGTDGPPD

pLDDT: mean 80.5, std 18.27, range [34.34, 97.38]

Radius of gyration: 17.64 Å; chains: 1; bounding box: 52×47×32 Å

Sequence (91 aa):
MLELRKRPRKSWLQNLIRLKRQMQQGDFHSFPESVKGFQDAGKVSKLKGGDGVVRDKLEIPGGYRGREGKFEFIKEPDGSINHRLFKPNRE